Protein AF-0000000080416784 (afdb_homodimer)

Organism: Rhodnius prolixus (NCBI:txid13249)

pLDDT: mean 78.47, std 21.88, range [40.84, 98.81]

Radius of gyration: 21.15 Å; Cα contacts (8 Å, |Δi|>4): 54; chains: 2; bounding box: 22×90×51 Å

Solvent-accessible surface area (backbone atoms only — not comparable to full-atom values): 7779 Å² total; per-residue (Å²): 138,86,82,79,70,73,72,64,65,75,75,62,90,66,55,79,54,50,59,52,49,53,50,57,68,46,44,72,59,56,68,68,43,55,64,74,59,33,52,51,50,52,53,52,47,54,51,52,55,50,52,54,59,54,50,55,50,49,65,69,61,55,128,138,82,80,77,70,71,74,66,67,76,75,71,76,84,65,76,50,54,61,52,48,53,50,58,70,45,44,72,60,55,68,68,42,55,64,74,60,34,52,50,50,54,55,51,46,52,51,52,54,48,50,55,58,54,49,55,50,48,66,67,63,56,130

Structure (mmCIF, N/CA/C/O backbone):
data_AF-0000000080416784-model_v1
#
loop_
_entity.id
_entity.type
_entity.pdbx_description
1 polymer 'BESS domain-containing protein'
#
loop_
_atom_site.group_PDB
_atom_site.id
_atom_site.type_symbol
_atom_site.label_atom_id
_atom_site.label_alt_id
_atom_site.label_comp_id
_atom_site.label_asym_id
_atom_site.label_entity_id
_atom_site.label_seq_id
_atom_site.pdbx_PDB_ins_code
_atom_site.Cartn_x
_atom_site.Cartn_y
_atom_site.Cartn_z
_atom_site.occupancy
_atom_site.B_iso_or_equiv
_atom_site.auth_seq_id
_atom_site.auth_comp_id
_atom_site.auth_asym_id
_atom_site.auth_atom_id
_atom_site.pdbx_PDB_model_num
ATOM 1 N N . MET A 1 1 ? -7.637 -42.188 -28.594 1 43.34 1 MET A N 1
ATOM 2 C CA . MET A 1 1 ? -7.137 -41.531 -27.375 1 43.34 1 MET A CA 1
ATOM 3 C C . MET A 1 1 ? -7.234 -40 -27.516 1 43.34 1 MET A C 1
ATOM 5 O O . MET A 1 1 ? -6.988 -39.469 -28.578 1 43.34 1 MET A O 1
ATOM 9 N N . GLU A 1 2 ? -8.172 -39.094 -26.719 1 49.28 2 GLU A N 1
ATOM 10 C CA . GLU A 1 2 ? -8.797 -37.781 -26.625 1 49.28 2 GLU A CA 1
ATOM 11 C C . GLU A 1 2 ? -7.754 -36.688 -26.516 1 49.28 2 GLU A C 1
ATOM 13 O O . GLU A 1 2 ? -6.781 -36.812 -25.766 1 49.28 2 GLU A O 1
ATOM 18 N N . LEU A 1 3 ? -7.637 -35.688 -27.484 1 44.75 3 LEU A N 1
ATOM 19 C CA . LEU A 1 3 ? -7.039 -34.375 -27.656 1 44.75 3 LEU A CA 1
ATOM 20 C C . LEU A 1 3 ? -7.133 -33.562 -26.359 1 44.75 3 LEU A C 1
ATOM 22 O O . LEU A 1 3 ? -8.227 -33.25 -25.906 1 44.75 3 LEU A O 1
ATOM 26 N N . LEU A 1 4 ? -6.43 -33.906 -25.219 1 48.66 4 LEU A N 1
ATOM 27 C CA . LEU A 1 4 ? -6.07 -33.031 -24.109 1 48.66 4 LEU A CA 1
ATOM 28 C C . LEU A 1 4 ? -5.977 -31.562 -24.562 1 48.66 4 LEU A C 1
ATOM 30 O O . LEU A 1 4 ? -4.996 -31.172 -25.203 1 48.66 4 LEU A O 1
ATOM 34 N N . GLU A 1 5 ? -6.938 -31.094 -25.359 1 48.56 5 GLU A N 1
ATOM 35 C CA . GLU A 1 5 ? -7.266 -29.688 -25.578 1 48.56 5 GLU A CA 1
ATOM 36 C C . GLU A 1 5 ? -6.906 -28.844 -24.359 1 48.56 5 GLU A C 1
ATOM 38 O O . GLU A 1 5 ? -7.477 -29.031 -23.281 1 48.56 5 GLU A O 1
ATOM 43 N N . LYS A 1 6 ? -5.602 -28.719 -24.016 1 47.28 6 LYS A N 1
ATOM 44 C CA . LYS A 1 6 ? -4.992 -27.672 -23.203 1 47.28 6 LYS A CA 1
ATOM 45 C C . LYS A 1 6 ? -5.855 -26.422 -23.203 1 47.28 6 LYS A C 1
ATOM 47 O O . LYS A 1 6 ? -5.844 -25.641 -24.156 1 47.28 6 LYS A O 1
ATOM 52 N N . THR A 1 7 ? -7.219 -26.406 -23.094 1 46.56 7 THR A N 1
ATOM 53 C CA . THR A 1 7 ? -7.969 -25.234 -22.672 1 46.56 7 THR A CA 1
ATOM 54 C C . THR A 1 7 ? -7.109 -24.344 -21.781 1 46.56 7 THR A C 1
ATOM 56 O O . THR A 1 7 ? -6.945 -24.609 -20.594 1 46.56 7 THR A O 1
ATOM 59 N N . GLN A 1 8 ? -5.805 -24.125 -22.172 1 52.34 8 GLN A N 1
ATOM 60 C CA . GLN A 1 8 ? -5.066 -23.047 -21.516 1 52.34 8 GLN A CA 1
ATOM 61 C C . GLN A 1 8 ? -6.004 -21.938 -21.031 1 52.34 8 GLN A C 1
ATOM 63 O O . GLN A 1 8 ? -6.852 -21.469 -21.781 1 52.34 8 GLN A O 1
ATOM 68 N N . ALA A 1 9 ? -6.664 -22.047 -19.875 1 48.84 9 ALA A N 1
ATOM 69 C CA . ALA A 1 9 ? -7.395 -20.938 -19.25 1 48.84 9 ALA A CA 1
ATOM 70 C C . ALA A 1 9 ? -6.934 -19.594 -19.812 1 48.84 9 ALA A C 1
ATOM 72 O O . ALA A 1 9 ? -5.773 -19.453 -20.203 1 48.84 9 ALA A O 1
ATOM 73 N N . PRO A 1 10 ? -7.711 -18.891 -20.609 1 48.28 10 PRO A N 1
ATOM 74 C CA . PRO A 1 10 ? -7.27 -17.562 -21.094 1 48.28 10 PRO A CA 1
ATOM 75 C C . PRO A 1 10 ? -6.305 -16.891 -20.109 1 48.28 10 PRO A C 1
ATOM 77 O O . PRO A 1 10 ? -6.547 -16.875 -18.906 1 48.28 10 PRO A O 1
ATOM 80 N N . LYS A 1 11 ? -4.961 -17.078 -20.25 1 50.31 11 LYS A N 1
ATOM 81 C CA . LYS A 1 11 ? -4.098 -16.125 -19.531 1 50.31 11 LYS A CA 1
ATOM 82 C C . LYS A 1 11 ? -4.746 -14.75 -19.453 1 50.31 11 LYS A C 1
ATOM 84 O O . LYS A 1 11 ? -4.809 -14.031 -20.453 1 50.31 11 LYS A O 1
ATOM 89 N N . ASP A 1 12 ? -6 -14.602 -19 1 46.81 12 ASP A N 1
ATOM 90 C CA . ASP A 1 12 ? -6.555 -13.258 -18.906 1 46.81 12 ASP A CA 1
ATOM 91 C C . ASP A 1 12 ? -5.445 -12.211 -18.812 1 46.81 12 ASP A C 1
ATOM 93 O O . ASP A 1 12 ? -4.539 -12.328 -17.984 1 46.81 12 ASP A O 1
ATOM 97 N N . PRO A 1 13 ? -4.941 -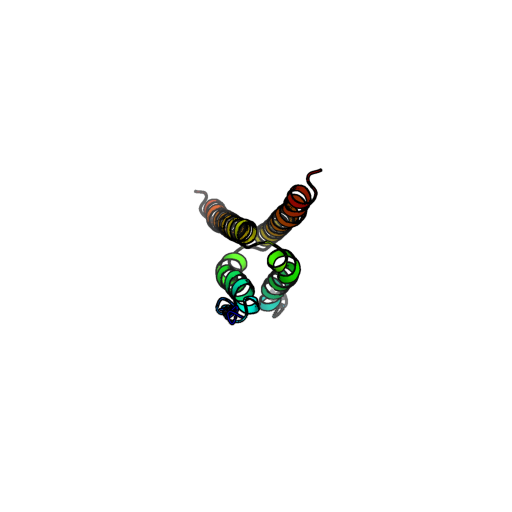11.781 -20.031 1 48.47 13 PRO A N 1
ATOM 98 C CA . PRO A 1 13 ? -3.977 -10.68 -20.047 1 48.47 13 PRO A CA 1
ATOM 99 C C . PRO A 1 13 ? -4.055 -9.82 -18.781 1 48.47 13 PRO A C 1
ATOM 101 O O . PRO A 1 13 ? -4.695 -8.766 -18.797 1 48.47 13 PRO A O 1
ATOM 104 N N . GLU A 1 14 ? -4.496 -10.242 -17.703 1 50.34 14 GLU A N 1
ATOM 105 C CA . GLU A 1 14 ? -5.152 -9.617 -16.547 1 50.34 14 GLU A CA 1
ATOM 106 C C . GLU A 1 14 ? -4.406 -8.367 -16.109 1 50.34 14 GLU A C 1
ATOM 108 O O . GLU A 1 14 ? -5.008 -7.305 -15.938 1 50.34 14 GLU A O 1
ATOM 113 N N . PRO A 1 15 ? -3.646 -8.344 -14.828 1 53.22 15 PRO A N 1
ATOM 114 C CA . PRO A 1 15 ? -3.633 -7.898 -13.438 1 53.22 15 PRO A CA 1
ATOM 115 C C . PRO A 1 15 ? -2.682 -6.727 -13.195 1 53.22 15 PRO A C 1
ATOM 117 O O . PRO A 1 15 ? -2.385 -6.395 -12.047 1 53.22 15 PRO A O 1
ATOM 120 N N . ILE A 1 16 ? -1.729 -6.598 -14.172 1 59.81 16 ILE A N 1
ATOM 121 C CA . ILE A 1 16 ? -0.726 -5.609 -13.797 1 59.81 16 ILE A CA 1
ATOM 122 C C . ILE A 1 16 ? -1.413 -4.32 -13.352 1 59.81 16 ILE A C 1
ATOM 124 O O . ILE A 1 16 ? -0.984 -3.678 -12.391 1 59.81 16 ILE A O 1
ATOM 128 N N . ASN A 1 17 ? -2.66 -4.164 -13.742 1 85.19 17 ASN A N 1
ATOM 129 C CA . ASN A 1 17 ? -3.34 -2.904 -13.461 1 85.19 17 ASN A CA 1
ATOM 130 C C . ASN A 1 17 ? -4.168 -2.986 -12.188 1 85.19 17 ASN A C 1
ATOM 132 O O . ASN A 1 17 ? -4.418 -1.969 -11.539 1 85.19 17 ASN A O 1
ATOM 136 N N . ASP A 1 18 ? -4.316 -4.324 -11.836 1 92 18 ASP A N 1
ATOM 137 C CA . ASP A 1 18 ? -5.195 -4.441 -10.68 1 92 18 ASP A CA 1
ATOM 138 C C . ASP A 1 18 ? -4.488 -3.99 -9.398 1 92 18 ASP A C 1
ATOM 140 O O . ASP A 1 18 ? -5.078 -3.295 -8.57 1 92 18 ASP A O 1
ATOM 144 N N . ASP A 1 19 ? -3.203 -4.402 -9.305 1 95.69 19 ASP A N 1
ATOM 145 C CA . ASP A 1 19 ? -2.445 -3.99 -8.125 1 95.69 19 ASP A CA 1
ATOM 146 C C . ASP A 1 19 ? -2.209 -2.482 -8.125 1 95.69 19 ASP A C 1
ATOM 148 O O . ASP A 1 19 ? -2.336 -1.83 -7.086 1 95.69 19 ASP A O 1
ATOM 152 N N . ILE A 1 20 ? -1.925 -1.952 -9.328 1 95.44 20 ILE A N 1
ATOM 153 C CA . ILE A 1 20 ? -1.755 -0.509 -9.453 1 95.44 20 ILE A CA 1
ATOM 154 C C . ILE A 1 20 ? -3.059 0.199 -9.094 1 95.44 20 ILE A C 1
ATOM 156 O O . ILE A 1 20 ? -3.053 1.178 -8.344 1 95.44 20 ILE A O 1
ATOM 160 N N . SER A 1 21 ? -4.141 -0.302 -9.594 1 96.19 21 SER A N 1
ATOM 161 C CA . SER A 1 21 ? -5.453 0.256 -9.281 1 96.19 21 SER A CA 1
ATOM 162 C C . SER A 1 21 ? -5.746 0.187 -7.789 1 96.19 21 SER A C 1
ATOM 164 O O . SER A 1 21 ? -6.285 1.134 -7.215 1 96.19 21 SER A O 1
ATOM 166 N N . PHE A 1 22 ? -5.414 -0.901 -7.176 1 96.69 22 PHE A N 1
ATOM 167 C CA . PHE A 1 22 ? -5.598 -1.054 -5.738 1 96.69 22 PHE A CA 1
ATOM 168 C C . PHE A 1 22 ? -4.824 0.019 -4.977 1 96.69 22 PHE A C 1
ATOM 170 O O . PHE A 1 22 ? -5.406 0.763 -4.184 1 96.69 22 PHE A O 1
ATOM 177 N N . PHE A 1 23 ? -3.574 0.158 -5.285 1 97.19 23 PHE A N 1
ATOM 178 C CA . PHE A 1 23 ? -2.758 1.139 -4.578 1 97.19 23 PHE A CA 1
ATOM 179 C C . PHE A 1 23 ? -3.238 2.555 -4.871 1 97.19 23 PHE A C 1
ATOM 181 O O . PHE A 1 23 ? -3.271 3.402 -3.975 1 97.19 23 PHE A O 1
ATOM 188 N N . ASN A 1 24 ? -3.717 2.836 -6.059 1 95.69 24 ASN A N 1
ATOM 189 C CA . ASN A 1 24 ? -4.258 4.145 -6.406 1 95.69 24 ASN A CA 1
ATOM 190 C C . ASN A 1 24 ? -5.512 4.465 -5.602 1 95.69 24 ASN A C 1
ATOM 192 O O . ASN A 1 24 ? -5.742 5.621 -5.234 1 95.69 24 ASN A O 1
ATOM 196 N N . SER A 1 25 ? -6.297 3.461 -5.289 1 96.69 25 SER A N 1
ATOM 197 C CA . SER A 1 25 ? -7.523 3.664 -4.523 1 96.69 25 SER A CA 1
ATOM 198 C C . SER A 1 25 ? -7.219 4.078 -3.09 1 96.69 25 SER A C 1
ATOM 200 O O . SER A 1 25 ? -8.055 4.68 -2.418 1 96.69 25 SER A O 1
ATOM 202 N N . LEU A 1 26 ? -6.062 3.793 -2.619 1 97.62 26 LEU A N 1
ATOM 203 C CA . LEU A 1 26 ? -5.688 4.098 -1.243 1 97.62 26 LEU A CA 1
ATOM 204 C C . LEU A 1 26 ? -5.094 5.5 -1.14 1 97.62 26 LEU A C 1
ATOM 206 O O . LEU A 1 26 ? -5 6.059 -0.045 1 97.62 26 LEU A O 1
ATOM 210 N N . LEU A 1 27 ? -4.691 6.055 -2.234 1 96.44 27 LEU A N 1
ATOM 211 C CA . LEU A 1 27 ? -3.916 7.289 -2.258 1 96.44 27 LEU A CA 1
ATOM 212 C C . LEU A 1 27 ? -4.664 8.414 -1.556 1 96.44 27 LEU A C 1
ATOM 214 O O . LEU A 1 27 ? -4.09 9.133 -0.732 1 96.44 27 LEU A O 1
ATOM 218 N N . PRO A 1 28 ? -6.016 8.719 -1.782 1 96.12 28 PRO A N 1
ATOM 219 C CA . PRO A 1 28 ? -6.711 9.812 -1.1 1 96.12 28 PRO A CA 1
ATOM 220 C C . PRO A 1 28 ? -6.648 9.695 0.422 1 96.12 28 PRO A C 1
ATOM 222 O O . PRO A 1 28 ? -6.562 10.703 1.121 1 96.12 28 PRO A O 1
ATOM 225 N N . PHE A 1 29 ? -6.742 8.516 0.918 1 96.12 29 PHE A N 1
ATOM 226 C CA . PHE A 1 29 ? -6.711 8.281 2.355 1 96.12 29 PHE A CA 1
ATOM 227 C C . PHE A 1 29 ? -5.309 8.5 2.912 1 96.12 29 PHE A C 1
ATOM 229 O O . PHE A 1 29 ? -5.137 9.195 3.916 1 96.12 29 PHE A O 1
ATOM 236 N N . VAL A 1 30 ? -4.246 7.973 2.299 1 96.44 30 VAL A N 1
ATOM 237 C CA . VAL A 1 30 ? -2.867 8.102 2.756 1 96.44 30 VAL A CA 1
ATOM 238 C C . VAL A 1 30 ? -2.438 9.562 2.686 1 96.44 30 VAL A C 1
ATOM 240 O O . VAL A 1 30 ? -1.738 10.055 3.574 1 96.44 30 VAL A O 1
ATOM 243 N N . ARG A 1 31 ? -2.938 10.227 1.668 1 94.56 31 ARG A N 1
ATOM 244 C CA . ARG A 1 31 ? -2.57 11.625 1.476 1 94.56 31 ARG A CA 1
ATOM 245 C C . ARG A 1 31 ? -3.199 12.508 2.547 1 94.56 31 ARG A C 1
ATOM 247 O O . ARG A 1 31 ? -2.734 13.625 2.789 1 94.56 31 ARG A O 1
ATOM 254 N N . SER A 1 32 ? -4.258 12.055 3.166 1 93 32 SER A N 1
ATOM 255 C CA . SER A 1 32 ? -4.934 12.852 4.188 1 93 32 SER A CA 1
ATOM 256 C C . SER A 1 32 ? -4.188 12.797 5.516 1 93 32 SER A C 1
ATOM 258 O O . SER A 1 32 ? -4.477 13.57 6.426 1 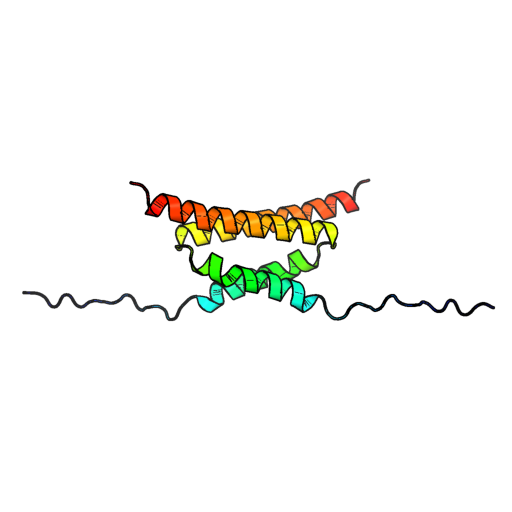93 32 SER A O 1
ATOM 260 N N . LEU A 1 33 ? -3.285 11.844 5.676 1 92.5 33 LEU A N 1
ATOM 261 C CA . LEU A 1 33 ? -2.553 11.664 6.926 1 92.5 33 LEU A CA 1
ATOM 262 C C . LEU A 1 33 ? -1.459 12.711 7.07 1 92.5 33 LEU A C 1
ATOM 264 O O . LEU A 1 33 ? -0.807 13.078 6.09 1 92.5 33 LEU A O 1
ATOM 268 N N . LEU A 1 34 ? -1.309 13.219 8.258 1 88.69 34 LEU A N 1
ATOM 269 C CA . LEU A 1 34 ? -0.147 14.047 8.555 1 88.69 34 LEU A CA 1
ATOM 270 C C . LEU A 1 34 ? 1.139 13.227 8.477 1 88.69 34 LEU A C 1
ATOM 272 O O . LEU A 1 34 ? 1.114 12.008 8.648 1 88.69 34 LEU A O 1
ATOM 276 N N . TRP A 1 35 ? 2.164 13.82 8.312 1 89.75 35 TRP A N 1
ATOM 277 C CA . TRP A 1 35 ? 3.426 13.195 7.922 1 89.75 35 TRP A CA 1
ATOM 278 C C . TRP A 1 35 ? 3.857 12.156 8.953 1 89.75 35 TRP A C 1
ATOM 280 O O . TRP A 1 35 ? 4.23 11.031 8.594 1 89.75 35 TRP A O 1
ATOM 290 N N . PRO A 1 36 ? 3.791 12.453 10.289 1 91.94 36 PRO A N 1
ATOM 291 C CA . PRO A 1 36 ? 4.242 11.414 11.219 1 91.94 36 PRO A CA 1
ATOM 292 C C . PRO A 1 36 ? 3.385 10.156 11.148 1 91.94 36 PRO A C 1
ATOM 294 O O . PRO A 1 36 ? 3.912 9.039 11.234 1 91.94 36 PRO A O 1
ATOM 297 N N . ASN A 1 37 ? 2.064 10.328 11.016 1 92.81 37 ASN A N 1
ATOM 298 C CA . ASN A 1 37 ? 1.171 9.188 10.883 1 92.81 37 ASN A CA 1
ATOM 299 C C . ASN A 1 37 ? 1.333 8.5 9.523 1 92.81 37 ASN A C 1
ATOM 301 O O . ASN A 1 37 ? 1.246 7.277 9.43 1 92.81 37 ASN A O 1
ATOM 305 N N . LYS A 1 38 ? 1.617 9.344 8.508 1 95.19 38 LYS A N 1
ATOM 306 C CA . LYS A 1 38 ? 1.863 8.789 7.18 1 95.19 38 LYS A CA 1
ATOM 307 C C . LYS A 1 38 ? 3.123 7.926 7.168 1 95.19 38 LYS A C 1
ATOM 309 O O . LYS A 1 38 ? 3.123 6.828 6.605 1 95.19 38 LYS A O 1
ATOM 314 N N . LEU A 1 39 ? 4.168 8.398 7.809 1 96.5 39 LEU A N 1
ATOM 315 C CA . LEU A 1 39 ? 5.422 7.656 7.887 1 96.5 39 LEU A CA 1
ATOM 316 C C . LEU A 1 39 ? 5.219 6.336 8.625 1 96.5 39 LEU A C 1
ATOM 318 O O . LEU A 1 39 ? 5.695 5.289 8.172 1 96.5 39 LEU A O 1
ATOM 322 N N . LEU A 1 40 ? 4.535 6.379 9.648 1 96.81 40 LEU A N 1
ATOM 323 C CA . LEU A 1 40 ? 4.25 5.172 10.414 1 96.81 40 LEU A CA 1
ATOM 324 C C . LEU A 1 40 ? 3.389 4.203 9.609 1 96.81 40 LEU A C 1
ATOM 326 O O . LEU A 1 40 ? 3.643 2.998 9.594 1 96.81 40 LEU A O 1
ATOM 330 N N . CYS A 1 41 ? 2.391 4.66 8.938 1 97.75 41 CYS A N 1
ATOM 331 C CA . CYS A 1 41 ? 1.543 3.846 8.07 1 97.75 41 CYS A CA 1
ATOM 332 C C . CYS A 1 41 ? 2.371 3.133 7.012 1 97.75 41 CYS A C 1
ATOM 334 O O . CYS A 1 41 ? 2.23 1.925 6.812 1 97.75 41 CYS A O 1
ATOM 336 N N . ARG A 1 42 ? 3.309 3.873 6.312 1 98 42 ARG A N 1
ATOM 337 C CA . ARG A 1 42 ? 4.176 3.307 5.285 1 98 42 ARG A CA 1
ATOM 338 C C . ARG A 1 42 ? 5.035 2.184 5.855 1 98 42 ARG A C 1
ATOM 340 O O . ARG A 1 42 ? 5.184 1.131 5.23 1 98 42 ARG A O 1
ATOM 347 N N . MET A 1 43 ? 5.605 2.369 7.0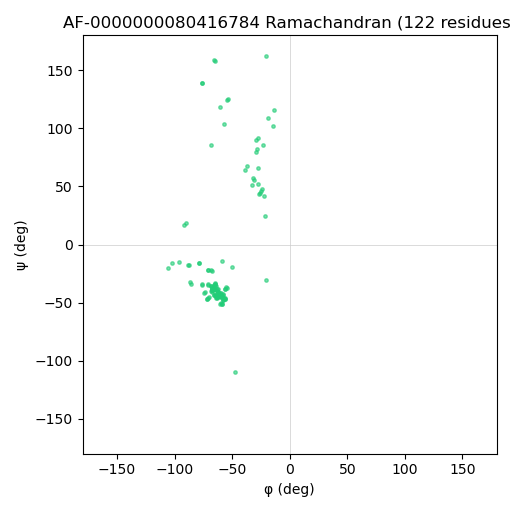2 1 98.31 43 MET A N 1
ATOM 348 C CA . MET A 1 43 ? 6.441 1.362 7.672 1 98.31 43 MET A CA 1
ATOM 349 C C . MET A 1 43 ? 5.633 0.104 7.98 1 98.31 43 MET A C 1
ATOM 351 O O . MET A 1 43 ? 6.098 -1.011 7.734 1 98.31 43 MET A O 1
ATOM 355 N N . GLN A 1 44 ? 4.418 0.285 8.375 1 98.44 44 GLN A N 1
ATOM 356 C CA . GLN A 1 44 ? 3.584 -0.857 8.742 1 98.44 44 GLN A CA 1
ATOM 357 C C . GLN A 1 44 ? 3.084 -1.591 7.5 1 98.44 44 GLN A C 1
ATOM 359 O O . GLN A 1 44 ? 2.979 -2.818 7.5 1 98.44 44 GLN A O 1
ATOM 364 N N . ILE A 1 45 ? 2.811 -0.893 6.41 1 98.81 45 ILE A N 1
ATOM 365 C CA . ILE A 1 45 ? 2.467 -1.53 5.145 1 98.81 45 ILE A CA 1
ATOM 366 C C . ILE A 1 45 ? 3.654 -2.348 4.637 1 98.81 45 ILE A C 1
ATOM 368 O O . ILE A 1 45 ? 3.49 -3.492 4.211 1 98.81 45 ILE A O 1
ATOM 372 N N . GLN A 1 46 ? 4.852 -1.751 4.688 1 98.5 46 GLN A N 1
ATOM 373 C CA . GLN A 1 46 ? 6.055 -2.457 4.262 1 98.5 46 GLN A CA 1
ATOM 374 C C . GLN A 1 46 ? 6.277 -3.717 5.094 1 98.5 46 GLN A C 1
ATOM 376 O O . GLN A 1 46 ? 6.629 -4.77 4.555 1 98.5 46 GLN A O 1
ATOM 381 N N . GLU A 1 47 ? 6.105 -3.652 6.359 1 98.44 47 GLU A N 1
ATOM 382 C CA . GLU A 1 47 ? 6.234 -4.805 7.246 1 98.44 47 GLU A CA 1
ATOM 383 C C . GLU A 1 47 ? 5.207 -5.879 6.906 1 98.44 47 GLU A C 1
ATOM 385 O O . GLU A 1 47 ? 5.527 -7.07 6.902 1 98.44 47 GLU A O 1
ATOM 390 N N . LEU A 1 48 ? 3.98 -5.5 6.691 1 98.19 48 LEU A N 1
ATOM 391 C CA . LEU A 1 48 ? 2.908 -6.422 6.332 1 98.19 48 LEU A CA 1
ATOM 392 C C . LEU A 1 48 ? 3.232 -7.148 5.031 1 98.19 48 LEU A C 1
ATOM 394 O O . LEU A 1 48 ? 3.162 -8.383 4.973 1 98.19 48 LEU A O 1
ATOM 398 N N . VAL A 1 49 ? 3.621 -6.449 3.943 1 98 49 VAL A N 1
ATOM 399 C CA . VAL A 1 49 ? 3.994 -7.035 2.66 1 98 49 VAL A CA 1
ATOM 400 C C . VAL A 1 49 ? 5.16 -8.008 2.854 1 98 49 VAL A C 1
ATOM 402 O O . VAL A 1 49 ? 5.141 -9.117 2.33 1 98 49 VAL A O 1
ATOM 405 N N . TYR A 1 50 ? 6.16 -7.641 3.648 1 97.06 50 TYR A N 1
ATOM 406 C CA . TYR A 1 50 ? 7.309 -8.484 3.953 1 97.06 50 TYR A CA 1
ATOM 407 C C . TYR A 1 50 ? 6.867 -9.812 4.547 1 97.06 50 TYR A C 1
ATOM 409 O O . TYR A 1 50 ? 7.355 -10.875 4.148 1 97.06 50 TYR A O 1
ATOM 417 N N . SER A 1 51 ? 5.98 -9.781 5.48 1 96.44 51 SER A N 1
ATOM 418 C CA . SER A 1 51 ? 5.516 -11 6.141 1 96.44 51 SER A CA 1
ATOM 419 C C . SER A 1 51 ? 4.84 -11.945 5.148 1 96.44 51 SER A C 1
ATOM 421 O O . SER A 1 51 ? 5.027 -13.164 5.215 1 96.44 51 SER A O 1
ATOM 423 N N . PHE A 1 52 ? 4.055 -11.445 4.234 1 95.69 52 PHE A N 1
ATOM 424 C CA . PHE A 1 52 ? 3.363 -12.281 3.256 1 95.69 52 PHE A CA 1
ATOM 425 C C . PHE A 1 52 ? 4.355 -12.922 2.295 1 95.69 52 PHE A C 1
ATOM 427 O O . PHE A 1 52 ? 4.207 -14.094 1.932 1 95.69 52 PHE A O 1
ATOM 434 N N . VAL A 1 53 ? 5.375 -12.18 1.896 1 94.56 53 VAL A N 1
ATOM 435 C CA . VAL A 1 53 ? 6.359 -12.68 0.944 1 94.56 53 VAL A CA 1
ATOM 436 C C . VAL A 1 53 ? 7.188 -13.789 1.594 1 94.56 53 VAL A C 1
ATOM 438 O O . VAL A 1 53 ? 7.488 -14.805 0.958 1 94.56 53 VAL A O 1
ATOM 441 N N . THR A 1 54 ? 7.48 -13.695 2.842 1 93.25 54 THR A N 1
ATOM 442 C CA . THR A 1 54 ? 8.344 -14.656 3.512 1 93.25 54 THR A CA 1
ATOM 443 C C . THR A 1 54 ? 7.547 -15.859 4.008 1 93.25 54 THR A C 1
ATOM 445 O O . THR A 1 54 ? 8.07 -16.969 4.082 1 93.25 54 THR A O 1
ATOM 448 N N . ASN A 1 55 ? 6.32 -15.648 4.41 1 87.19 55 ASN A N 1
ATOM 449 C CA . ASN A 1 55 ? 5.477 -16.766 4.84 1 87.19 55 ASN A CA 1
ATOM 450 C C . ASN A 1 55 ? 5.082 -17.656 3.668 1 87.19 55 ASN A C 1
ATOM 452 O O . ASN A 1 55 ? 4.93 -18.859 3.83 1 87.19 55 ASN A O 1
ATOM 456 N N . THR A 1 56 ? 4.688 -17.078 2.584 1 69.88 56 THR A N 1
ATOM 457 C CA . THR A 1 56 ? 4.371 -17.875 1.401 1 69.88 56 THR A CA 1
ATOM 458 C C . THR A 1 56 ? 5.555 -18.75 1.008 1 69.88 56 THR A C 1
ATOM 460 O O . THR A 1 56 ? 5.371 -19.891 0.583 1 69.88 56 THR A O 1
ATOM 463 N N . ARG A 1 57 ? 6.676 -18.234 1.171 1 62.5 57 ARG A N 1
ATOM 464 C CA . ARG A 1 57 ? 7.871 -19.016 0.863 1 62.5 57 ARG A CA 1
ATOM 465 C C . ARG A 1 57 ? 8.031 -20.172 1.837 1 62.5 57 ARG A C 1
ATOM 467 O O . ARG A 1 57 ? 8.469 -21.266 1.448 1 62.5 57 ARG A O 1
ATOM 474 N N . ASP A 1 58 ? 7.738 -19.953 3.031 1 61.44 58 ASP A N 1
ATOM 475 C CA . ASP A 1 58 ? 7.855 -21.016 4.016 1 61.44 58 ASP A CA 1
ATOM 476 C C . ASP A 1 58 ? 6.855 -22.141 3.734 1 61.44 58 ASP A C 1
ATOM 478 O O . ASP A 1 58 ? 7.137 -23.312 3.986 1 61.44 58 ASP A O 1
ATOM 482 N N . GLN A 1 59 ? 5.691 -21.781 3.326 1 58 59 GLN A N 1
AT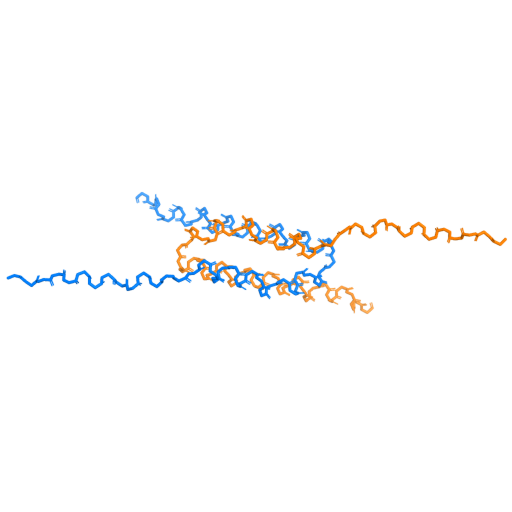OM 483 C CA . GLN A 1 59 ? 4.734 -22.844 3.016 1 58 59 GLN A CA 1
ATOM 484 C C . GLN A 1 59 ? 5.176 -23.641 1.796 1 58 59 GLN A C 1
ATOM 486 O O . GLN A 1 59 ? 4.82 -24.812 1.655 1 58 59 GLN A O 1
ATOM 491 N N . ILE A 1 60 ? 5.738 -22.938 0.844 1 50.28 60 ILE A N 1
ATOM 492 C CA . ILE A 1 60 ? 6.188 -23.703 -0.321 1 50.28 60 ILE A CA 1
ATOM 493 C C . ILE A 1 60 ? 7.352 -24.609 0.07 1 50.28 60 ILE A C 1
ATOM 495 O O . ILE A 1 60 ? 7.504 -25.703 -0.477 1 50.28 60 ILE A O 1
ATOM 499 N N . PHE A 1 61 ? 8.273 -24.266 0.819 1 49.22 61 PHE A N 1
ATOM 500 C CA . PHE A 1 61 ? 9.406 -25.109 1.168 1 49.22 61 PHE A CA 1
ATOM 501 C C . PHE A 1 61 ? 9.109 -25.938 2.418 1 49.22 61 PHE A C 1
ATOM 503 O O . PHE A 1 61 ? 10.023 -26.422 3.078 1 49.22 61 PHE A O 1
ATOM 510 N N . ALA A 1 62 ? 7.859 -26.078 2.756 1 48.16 62 ALA A N 1
ATOM 511 C CA . ALA A 1 62 ? 7.734 -27.094 3.801 1 48.16 62 ALA A CA 1
ATOM 512 C C . ALA A 1 62 ? 8.375 -28.406 3.371 1 48.16 62 ALA A C 1
ATOM 514 O O . ALA A 1 62 ? 8.203 -28.844 2.232 1 48.16 62 ALA A O 1
ATOM 515 N N . PRO A 1 63 ? 9.398 -28.953 4.262 1 41.44 63 PRO A N 1
ATOM 516 C CA . PRO A 1 63 ? 9.984 -30.25 3.928 1 41.44 63 PRO A CA 1
ATOM 517 C C . PRO A 1 63 ? 8.938 -31.344 3.746 1 41.44 63 PRO A C 1
ATOM 519 O O . PRO A 1 63 ? 7.852 -31.266 4.332 1 41.44 63 PRO A O 1
ATOM 522 N N . MET B 1 1 ? 8.578 49.531 10.312 1 40.84 1 MET B N 1
ATOM 523 C CA . MET B 1 1 ? 7.492 48.75 9.711 1 40.84 1 MET B CA 1
ATOM 524 C C . MET B 1 1 ? 8.031 47.531 9 1 40.84 1 MET B C 1
ATOM 526 O O . MET B 1 1 ? 8.586 47.625 7.906 1 40.84 1 MET B O 1
ATOM 530 N N . GLU B 1 2 ? 8.805 46.406 9.633 1 48.31 2 GLU B N 1
ATOM 531 C CA . GLU B 1 2 ? 9.633 45.25 9.359 1 48.31 2 GLU B CA 1
ATOM 532 C C . GLU B 1 2 ? 8.906 44.25 8.461 1 48.31 2 GLU B C 1
ATOM 534 O O . GLU B 1 2 ? 7.762 43.875 8.742 1 48.31 2 GLU B O 1
ATOM 539 N N . LEU B 1 3 ? 9.25 44.156 7.105 1 44.81 3 LEU B N 1
ATOM 540 C CA . LEU B 1 3 ? 8.953 43.219 6.027 1 44.81 3 LEU B CA 1
ATOM 541 C C . LEU B 1 3 ? 8.945 41.781 6.535 1 44.81 3 LEU B C 1
ATOM 543 O O . LEU B 1 3 ? 9.992 41.25 6.949 1 44.81 3 LEU B O 1
ATOM 547 N N . LEU B 1 4 ? 8.062 41.312 7.449 1 49.47 4 LEU B N 1
ATOM 548 C CA . LEU B 1 4 ? 7.715 39.906 7.676 1 49.47 4 LEU B CA 1
ATOM 549 C C . LEU B 1 4 ? 7.906 39.094 6.406 1 49.47 4 LEU B C 1
ATOM 551 O O . LEU B 1 4 ? 7.086 39.156 5.484 1 49.47 4 LEU B O 1
ATOM 555 N N . GLU B 1 5 ? 9.117 39.188 5.754 1 47.5 5 GLU B N 1
ATOM 556 C CA . GLU B 1 5 ? 9.648 38.219 4.793 1 47.5 5 GLU B CA 1
ATOM 557 C C . GLU B 1 5 ? 9.18 36.781 5.117 1 47.5 5 GLU B C 1
ATOM 559 O O . GLU B 1 5 ? 9.578 36.219 6.129 1 47.5 5 GLU B O 1
ATOM 564 N N . LYS B 1 6 ? 7.824 36.562 5.184 1 46.69 6 LYS B N 1
ATOM 565 C CA . LYS B 1 6 ? 7.246 35.219 5.082 1 46.69 6 LYS B CA 1
ATOM 566 C C . LYS B 1 6 ? 8.164 34.281 4.312 1 46.69 6 LYS B C 1
ATOM 568 O O . LYS B 1 6 ? 8.242 34.344 3.086 1 46.69 6 LYS B O 1
ATOM 573 N N . THR B 1 7 ? 9.531 34.188 4.543 1 46.97 7 THR B N 1
ATOM 574 C CA . THR B 1 7 ? 10.297 33.031 4.145 1 46.97 7 THR B CA 1
ATOM 575 C C . THR B 1 7 ? 9.398 31.797 4.031 1 46.97 7 THR B C 1
ATOM 577 O O . THR B 1 7 ? 9.023 31.203 5.043 1 46.97 7 THR B O 1
ATOM 580 N N . GLN B 1 8 ? 8.234 31.906 3.359 1 51.31 8 GLN B N 1
ATOM 581 C CA . GLN B 1 8 ? 7.48 30.719 2.992 1 51.31 8 GLN B CA 1
ATOM 582 C C . GLN B 1 8 ? 8.398 29.516 2.787 1 51.31 8 GLN B C 1
ATOM 584 O O . GLN B 1 8 ? 9.406 29.625 2.084 1 51.31 8 GLN B O 1
ATOM 589 N N . ALA B 1 9 ? 8.906 28.781 3.869 1 50.06 9 ALA B N 1
ATOM 590 C CA . ALA B 1 9 ? 9.586 27.5 3.727 1 50.06 9 ALA B CA 1
ATOM 591 C C . ALA B 1 9 ? 9.375 26.906 2.334 1 50.06 9 ALA B C 1
ATOM 593 O O . ALA B 1 9 ? 8.359 27.188 1.687 1 50.06 9 ALA B O 1
ATOM 594 N N . PRO B 1 10 ? 10.398 26.734 1.493 1 48.16 10 PRO B N 1
ATOM 595 C CA . PRO B 1 10 ? 10.188 26.109 0.187 1 48.16 10 PRO B CA 1
ATOM 596 C C . PRO B 1 10 ? 9.031 25.109 0.189 1 48.16 10 PRO B C 1
ATOM 598 O O . PRO B 1 10 ? 8.93 24.281 1.1 1 48.16 10 PRO B O 1
ATOM 601 N N . LYS B 1 11 ? 7.785 25.516 -0.098 1 49.03 11 LYS B N 1
ATOM 602 C CA . LYS B 1 11 ? 6.797 24.484 -0.392 1 49.03 11 LYS B CA 1
ATOM 603 C C . LYS B 1 11 ? 7.453 23.266 -1.039 1 49.03 11 LYS B C 1
ATOM 605 O O . LYS B 1 11 ? 7.879 23.328 -2.195 1 49.03 11 LYS B O 1
ATOM 610 N N . ASP B 1 12 ? 8.531 22.594 -0.409 1 48.62 12 ASP B N 1
ATOM 611 C CA . ASP B 1 12 ? 9.125 21.391 -0.962 1 48.62 12 ASP B CA 1
ATOM 612 C C . ASP B 1 12 ? 8.234 20.781 -2.045 1 48.62 12 ASP B C 1
ATOM 614 O O . ASP B 1 12 ? 7.031 20.594 -1.841 1 48.62 12 ASP B O 1
ATOM 618 N N . PRO B 1 13 ? 8.586 21 -3.188 1 48.53 13 PRO B N 1
ATOM 619 C CA . PRO B 1 13 ? 7.922 20.531 -4.406 1 48.53 13 PRO B CA 1
ATOM 620 C C . PRO B 1 13 ? 7.008 19.328 -4.164 1 48.53 13 PRO B C 1
ATOM 622 O O . PRO B 1 13 ? 7.156 18.625 -3.16 1 48.53 13 PRO B O 1
ATOM 625 N N . GLU B 1 14 ? 5.859 18.734 -5.023 1 51.94 14 GLU B N 1
ATOM 626 C CA . GLU B 1 14 ? 4.559 18.094 -5.188 1 51.94 14 GLU B CA 1
ATOM 627 C C . GLU B 1 14 ? 4.59 16.641 -4.684 1 51.94 14 GLU B C 1
ATOM 629 O O . GLU B 1 14 ? 5.32 15.812 -5.219 1 51.94 14 GLU B O 1
ATOM 634 N N . PRO B 1 15 ? 4.383 16.219 -3.359 1 55.44 15 PRO B N 1
ATOM 635 C CA . PRO B 1 15 ? 4.02 15.062 -2.545 1 55.44 15 PRO B CA 1
ATOM 636 C C . PRO B 1 15 ? 3.287 13.984 -3.346 1 55.44 15 PRO B C 1
ATOM 638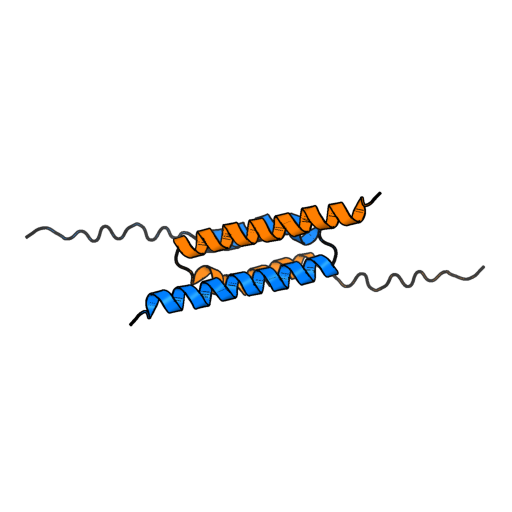 O O . PRO B 1 15 ? 3.326 12.805 -2.984 1 55.44 15 PRO B O 1
ATOM 641 N N . ILE B 1 16 ? 2.521 14.461 -4.418 1 59.62 16 ILE B N 1
ATOM 642 C CA . ILE B 1 16 ? 1.597 13.555 -5.09 1 59.62 16 ILE B CA 1
ATOM 643 C C . ILE B 1 16 ? 2.365 12.359 -5.656 1 59.62 16 ILE B C 1
ATOM 645 O O . ILE B 1 16 ? 1.888 11.227 -5.602 1 59.62 16 ILE B O 1
ATOM 649 N N . ASN B 1 17 ? 3.766 12.484 -5.719 1 85.12 17 ASN B N 1
ATOM 650 C CA . ASN B 1 17 ? 4.5 11.422 -6.398 1 85.12 17 ASN B CA 1
ATOM 651 C C . ASN B 1 17 ? 5.164 10.469 -5.402 1 85.12 17 ASN B C 1
ATOM 653 O O . ASN B 1 17 ? 5.402 9.305 -5.719 1 85.12 17 ASN B O 1
ATOM 657 N N . ASP B 1 18 ? 5.184 11.062 -4.176 1 91.88 18 ASP B N 1
ATOM 658 C CA . ASP B 1 18 ? 5.914 10.227 -3.229 1 91.88 18 ASP B CA 1
ATOM 659 C C . ASP B 1 18 ? 5.086 9.016 -2.818 1 91.88 18 ASP B C 1
ATOM 661 O O . ASP B 1 18 ? 5.613 7.902 -2.725 1 91.88 18 ASP B O 1
ATOM 665 N N . ASP B 1 19 ? 3.795 9.266 -2.59 1 95.69 19 ASP B N 1
ATOM 666 C CA . ASP B 1 19 ? 2.924 8.156 -2.221 1 95.69 19 ASP B CA 1
ATOM 667 C C . ASP B 1 19 ? 2.779 7.164 -3.373 1 95.69 19 ASP B C 1
ATOM 669 O O . ASP B 1 19 ? 2.814 5.949 -3.16 1 95.69 19 ASP B O 1
ATOM 673 N N . ILE B 1 20 ? 2.697 7.73 -4.602 1 95.44 20 ILE B N 1
ATOM 674 C CA . ILE B 1 20 ? 2.627 6.879 -5.781 1 95.44 20 ILE B CA 1
ATOM 675 C C . ILE B 1 20 ? 3.914 6.066 -5.91 1 95.44 20 ILE B C 1
ATOM 677 O O . ILE B 1 20 ? 3.871 4.859 -6.145 1 95.44 20 ILE B O 1
ATOM 681 N N . SER B 1 21 ? 5.004 6.703 -5.746 1 96.25 21 SER B N 1
ATOM 682 C CA . SER B 1 21 ? 6.301 6.035 -5.801 1 96.25 21 SER B CA 1
ATOM 683 C C . SER B 1 21 ? 6.41 4.949 -4.734 1 96.25 21 SER B C 1
ATOM 685 O O . SER B 1 21 ? 6.934 3.865 -4.996 1 96.25 21 SER B O 1
ATOM 687 N N . PHE B 1 22 ? 5.941 5.234 -3.551 1 96.75 22 PHE B N 1
ATOM 688 C CA . PHE B 1 22 ? 5.941 4.254 -2.475 1 96.75 22 PHE B CA 1
ATOM 689 C C . PHE B 1 22 ? 5.145 3.014 -2.871 1 96.75 22 PHE B C 1
ATOM 691 O O . PHE B 1 22 ? 5.668 1.897 -2.834 1 96.75 22 PHE B O 1
ATOM 698 N N . PHE B 1 23 ? 3.938 3.221 -3.328 1 97.12 23 PHE B N 1
ATOM 699 C CA . PHE B 1 23 ? 3.102 2.086 -3.697 1 97.12 23 PHE B CA 1
ATOM 700 C C . PHE B 1 23 ? 3.695 1.34 -4.887 1 97.12 23 PHE B C 1
ATOM 702 O O . PHE B 1 23 ? 3.668 0.108 -4.93 1 97.12 23 PHE B O 1
ATOM 709 N N . ASN B 1 24 ? 4.34 2.027 -5.82 1 95.69 24 ASN B N 1
ATOM 710 C CA . ASN B 1 24 ? 4.992 1.39 -6.961 1 95.69 24 ASN B CA 1
ATOM 711 C C . ASN B 1 24 ? 6.152 0.503 -6.516 1 95.69 24 ASN B C 1
ATOM 713 O O . ASN B 1 24 ? 6.402 -0.547 -7.113 1 95.69 24 ASN B O 1
ATOM 717 N N . SER B 1 25 ? 6.84 0.889 -5.48 1 96.75 25 SER B N 1
ATOM 718 C CA . SER B 1 25 ? 7.969 0.113 -4.98 1 96.75 25 SER B CA 1
ATOM 719 C C . SER B 1 25 ? 7.512 -1.216 -4.391 1 96.75 25 SER B C 1
ATOM 721 O O . SER B 1 25 ? 8.297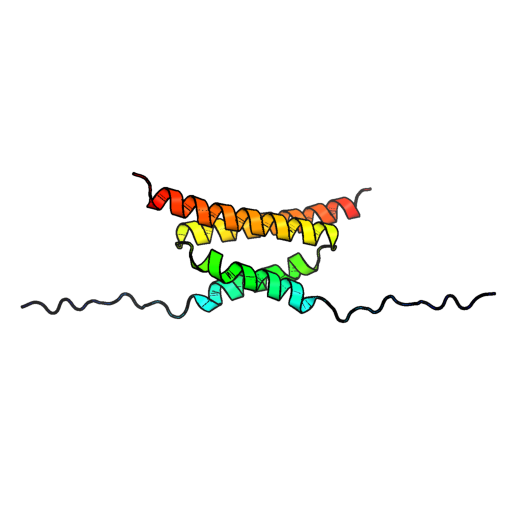 -2.162 -4.293 1 96.75 25 SER B O 1
ATOM 723 N N . LEU B 1 26 ? 6.297 -1.301 -3.998 1 97.62 26 LEU B N 1
ATOM 724 C CA . LEU B 1 26 ? 5.77 -2.51 -3.375 1 97.62 26 LEU B CA 1
ATOM 725 C C . LEU B 1 26 ? 5.25 -3.482 -4.426 1 97.62 26 LEU B C 1
ATOM 727 O O . LEU B 1 26 ? 5.055 -4.668 -4.141 1 97.62 26 LEU B O 1
ATOM 731 N N . LEU B 1 27 ? 5.02 -3.01 -5.613 1 96.38 27 LEU B N 1
ATOM 732 C CA . LEU B 1 27 ? 4.32 -3.768 -6.648 1 96.38 27 LEU B CA 1
ATOM 733 C C . LEU B 1 27 ? 5.039 -5.082 -6.938 1 96.38 27 LEU B C 1
ATOM 735 O O . LEU B 1 27 ? 4.41 -6.137 -7 1 96.38 27 LEU B O 1
ATOM 739 N N . PRO B 1 28 ? 6.422 -5.18 -7.156 1 96.19 28 PRO B N 1
ATOM 740 C CA . PRO B 1 28 ? 7.094 -6.453 -7.441 1 96.19 28 PRO B CA 1
ATOM 741 C C . PRO B 1 28 ? 6.84 -7.504 -6.363 1 96.19 28 PRO B C 1
ATOM 743 O O . PRO B 1 28 ? 6.727 -8.695 -6.672 1 96.19 28 PRO B O 1
ATOM 746 N N . PHE B 1 29 ? 6.805 -7.105 -5.145 1 96.06 29 PHE B N 1
ATOM 747 C CA . PHE B 1 29 ? 6.586 -8.023 -4.027 1 96.06 29 PHE B CA 1
ATOM 748 C C . PHE B 1 29 ? 5.145 -8.508 -4.004 1 96.06 29 PHE B C 1
ATOM 750 O O . PHE B 1 29 ? 4.891 -9.711 -3.883 1 96.06 29 PHE B O 1
ATOM 757 N N . VAL B 1 30 ? 4.129 -7.645 -4.133 1 96.44 30 VAL B N 1
ATOM 758 C CA . VAL B 1 30 ? 2.711 -7.996 -4.102 1 96.44 30 VAL B CA 1
ATOM 759 C C . VAL B 1 30 ? 2.375 -8.891 -5.293 1 96.44 30 VAL B C 1
ATOM 761 O O . VAL B 1 30 ? 1.601 -9.844 -5.164 1 96.44 30 VAL B O 1
ATOM 764 N N . ARG B 1 31 ? 3.035 -8.594 -6.395 1 94.56 31 ARG B N 1
ATOM 765 C CA . ARG B 1 31 ? 2.77 -9.359 -7.609 1 94.56 31 ARG B CA 1
ATOM 766 C C . ARG B 1 31 ? 3.318 -10.773 -7.496 1 94.56 31 ARG B C 1
ATOM 768 O O . ARG B 1 31 ? 2.891 -11.672 -8.227 1 94.56 31 ARG B O 1
ATOM 775 N N . SER B 1 32 ? 4.262 -11 -6.633 1 93.06 32 SER B N 1
ATOM 776 C CA . SER B 1 32 ? 4.855 -12.32 -6.473 1 93.06 32 SER B CA 1
ATOM 777 C C . SER B 1 32 ? 3.953 -13.234 -5.652 1 93.06 32 SER B C 1
ATOM 779 O O . SER B 1 32 ? 4.176 -14.445 -5.598 1 93.06 32 SER B O 1
ATOM 781 N N . LEU B 1 33 ? 2.979 -12.672 -4.938 1 92.44 33 LEU B N 1
ATOM 782 C CA . LEU B 1 33 ? 2.09 -13.445 -4.07 1 92.44 33 LEU B CA 1
ATOM 783 C C . LEU B 1 33 ? 1.044 -14.188 -4.891 1 92.44 33 LEU B C 1
ATOM 785 O O . LEU B 1 33 ? 0.536 -13.664 -5.883 1 92.44 33 LEU B O 1
ATOM 789 N N . LEU B 1 34 ? 0.787 -15.398 -4.52 1 88.75 34 LEU B N 1
ATOM 790 C CA . LEU B 1 34 ? -0.358 -16.109 -5.078 1 88.75 34 LEU B CA 1
ATOM 791 C C . LEU B 1 34 ? -1.665 -15.438 -4.676 1 88.75 34 LEU B C 1
ATOM 793 O O . LEU B 1 34 ? -1.727 -14.75 -3.65 1 88.75 34 LEU B O 1
ATOM 797 N N . TRP B 1 35 ? -2.625 -15.648 -5.363 1 89.75 35 TRP B N 1
ATOM 798 C CA . TRP B 1 35 ? -3.857 -14.875 -5.305 1 89.75 35 TRP B CA 1
ATOM 799 C C . TRP B 1 35 ? -4.473 -14.922 -3.91 1 89.75 35 TRP B C 1
ATOM 801 O O . TRP B 1 35 ? -4.855 -13.891 -3.355 1 89.75 35 TRP B O 1
ATOM 811 N N . PRO B 1 36 ? -4.574 -16.109 -3.234 1 91.94 36 PRO B N 1
ATOM 812 C CA . PRO B 1 36 ? -5.191 -16.094 -1.905 1 91.94 36 PRO B CA 1
ATOM 813 C C . PRO B 1 36 ? -4.402 -15.25 -0.902 1 91.94 36 PRO B C 1
ATOM 815 O O . PRO B 1 36 ? -4.992 -14.547 -0.081 1 91.94 36 PRO B O 1
ATOM 818 N N . ASN B 1 37 ? -3.074 -15.344 -0.957 1 92.69 37 ASN B N 1
ATOM 819 C CA . ASN B 1 37 ? -2.23 -14.539 -0.082 1 92.69 37 ASN B CA 1
ATOM 820 C C . ASN B 1 37 ? -2.26 -13.062 -0.481 1 92.69 37 ASN B C 1
ATOM 822 O O . ASN B 1 37 ? -2.229 -12.18 0.38 1 92.69 37 ASN B O 1
ATOM 826 N N . LYS B 1 38 ? -2.352 -12.844 -1.805 1 95.12 38 LYS B N 1
ATOM 827 C CA . LYS B 1 38 ? -2.465 -11.477 -2.295 1 95.12 38 LYS B CA 1
ATOM 828 C C . LYS B 1 38 ? -3.76 -10.82 -1.818 1 95.12 38 LYS B C 1
ATOM 830 O O . LYS B 1 38 ? -3.752 -9.68 -1.362 1 95.12 38 LYS B O 1
ATOM 835 N N . LEU B 1 39 ? -4.852 -11.57 -1.888 1 96.31 39 LEU B N 1
ATOM 836 C CA . LEU B 1 39 ? -6.141 -11.062 -1.437 1 96.31 39 LEU B CA 1
ATOM 837 C C . LEU B 1 39 ? -6.109 -10.742 0.054 1 96.31 39 LEU B C 1
ATOM 839 O O . LEU B 1 39 ? -6.582 -9.688 0.479 1 96.31 39 LEU B O 1
ATOM 843 N N . LEU B 1 40 ? -5.562 -11.57 0.786 1 96.69 40 LEU B N 1
ATOM 844 C CA . LEU B 1 40 ? -5.449 -11.352 2.223 1 96.69 40 LEU B CA 1
ATOM 845 C C . LEU B 1 40 ? -4.547 -10.156 2.523 1 96.69 40 LEU B C 1
ATOM 847 O O . LEU B 1 40 ? -4.867 -9.336 3.387 1 96.69 40 LEU B O 1
ATOM 851 N N . CYS B 1 41 ? -3.445 -10.016 1.867 1 97.75 41 CYS B N 1
ATOM 852 C CA . CYS B 1 41 ? -2.545 -8.875 2.018 1 97.75 41 CYS B CA 1
ATOM 853 C C . CYS B 1 41 ? -3.273 -7.562 1.751 1 97.75 41 CYS B C 1
ATOM 855 O O . CYS B 1 41 ? -3.176 -6.621 2.541 1 97.75 41 CYS B O 1
ATOM 857 N N . ARG B 1 42 ? -4.066 -7.488 0.63 1 98 42 ARG B N 1
ATOM 858 C CA . ARG B 1 42 ? -4.832 -6.297 0.274 1 98 42 ARG B CA 1
ATOM 859 C C . ARG B 1 42 ? -5.82 -5.93 1.378 1 98 42 ARG B C 1
ATOM 861 O O . ARG B 1 42 ? -5.949 -4.758 1.735 1 98 42 ARG B O 1
ATOM 868 N N . MET B 1 43 ? -6.52 -6.898 1.944 1 98.25 43 MET B N 1
ATOM 869 C CA . MET B 1 43 ? -7.48 -6.668 3.018 1 98.25 43 MET B CA 1
ATOM 870 C C . MET B 1 43 ? -6.789 -6.109 4.258 1 98.25 43 MET B C 1
ATOM 872 O O . MET B 1 43 ? -7.281 -5.16 4.871 1 98.25 43 MET B O 1
ATOM 876 N N . GLN B 1 44 ? -5.629 -6.586 4.531 1 98.44 44 GLN B N 1
ATOM 877 C CA . GLN B 1 44 ? -4.91 -6.145 5.723 1 98.44 44 GLN B CA 1
ATOM 878 C C . GLN B 1 44 ? -4.305 -4.758 5.516 1 98.44 44 GLN B C 1
ATOM 880 O O . GLN B 1 44 ? -4.266 -3.947 6.445 1 98.44 44 GLN B O 1
ATOM 885 N N . ILE B 1 45 ? -3.857 -4.418 4.316 1 98.81 45 ILE B N 1
ATOM 886 C CA . ILE B 1 45 ? -3.396 -3.072 4.004 1 98.81 45 ILE B CA 1
ATOM 887 C C . ILE B 1 45 ? -4.555 -2.086 4.133 1 98.81 45 ILE B C 1
ATOM 889 O O . ILE B 1 45 ? -4.406 -1.017 4.727 1 98.81 45 ILE B O 1
ATOM 893 N N . GLN B 1 46 ? -5.703 -2.469 3.586 1 98.5 46 GLN B N 1
ATOM 894 C CA . GLN B 1 46 ? -6.883 -1.616 3.686 1 98.5 46 GLN B CA 1
ATOM 895 C C . GLN B 1 46 ? -7.273 -1.384 5.145 1 98.5 46 GLN B C 1
ATOM 897 O O . GLN B 1 46 ? -7.609 -0.263 5.531 1 98.5 46 GLN B O 1
ATOM 902 N N . GLU B 1 47 ? -7.273 -2.369 5.949 1 98.38 47 GLU B N 1
ATOM 903 C CA . GLU B 1 47 ? -7.57 -2.256 7.375 1 98.38 47 GLU B CA 1
ATOM 904 C C . GLU B 1 47 ? -6.57 -1.345 8.078 1 98.38 47 GLU B C 1
ATOM 906 O O . GLU B 1 47 ? -6.949 -0.531 8.922 1 98.38 47 GLU B O 1
ATOM 911 N N . LEU B 1 48 ? -5.312 -1.501 7.793 1 98.19 48 LEU B N 1
ATOM 912 C CA . LEU B 1 48 ? -4.254 -0.682 8.375 1 98.19 48 LEU B CA 1
ATOM 913 C C . LEU B 1 48 ? -4.453 0.79 8.031 1 98.19 48 LEU B C 1
ATOM 915 O O . LEU B 1 48 ? -4.445 1.647 8.914 1 98.19 48 LEU B O 1
ATOM 919 N N . VAL B 1 49 ? -4.652 1.143 6.75 1 98 49 VAL B N 1
ATOM 920 C CA . VAL B 1 49 ? -4.895 2.51 6.305 1 98 49 VAL B CA 1
ATOM 921 C C . VAL B 1 49 ? -6.125 3.074 7.008 1 98 49 VAL B C 1
ATOM 923 O O . VAL B 1 49 ? -6.105 4.207 7.5 1 98 49 VAL B O 1
ATOM 926 N N . TYR B 1 50 ? -7.203 2.291 7.137 1 97.06 50 TYR B N 1
ATOM 927 C CA . TYR B 1 50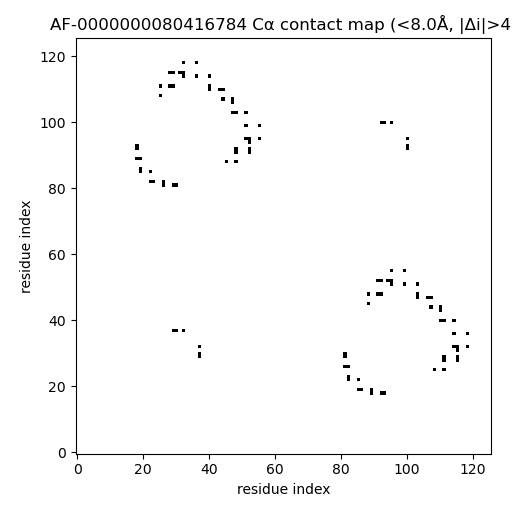 ? -8.422 2.693 7.82 1 97.06 50 TYR B CA 1
ATOM 928 C C . TYR B 1 50 ? -8.133 3.109 9.258 1 97.06 50 TYR B C 1
ATOM 930 O O . TYR B 1 50 ? -8.625 4.137 9.727 1 97.06 50 TYR B O 1
ATOM 938 N N . SER B 1 51 ? -7.367 2.352 9.953 1 96.38 51 SER B N 1
ATOM 939 C CA . SER B 1 51 ? -7.055 2.645 11.352 1 96.38 51 SER B CA 1
ATOM 940 C C . SER B 1 51 ? -6.316 3.971 11.484 1 96.38 51 SER B C 1
ATOM 942 O O . SER B 1 51 ? -6.574 4.738 12.414 1 96.38 51 SER B O 1
ATOM 944 N N . PHE B 1 52 ? -5.402 4.266 10.609 1 95.75 52 PHE B N 1
ATOM 945 C CA . PHE B 1 52 ? -4.641 5.508 10.672 1 95.75 52 PHE B CA 1
ATOM 946 C C . PHE B 1 52 ? -5.539 6.707 10.398 1 95.75 52 PHE B C 1
ATOM 948 O O . PHE B 1 52 ? -5.41 7.746 11.055 1 95.75 52 PHE B O 1
ATOM 955 N N . VAL B 1 53 ? -6.449 6.562 9.469 1 94.56 53 VAL B N 1
ATOM 956 C CA . VAL B 1 53 ? -7.336 7.664 9.109 1 94.56 53 VAL B CA 1
ATOM 957 C C . VAL B 1 53 ? -8.297 7.957 10.258 1 94.56 53 VAL B C 1
ATOM 959 O O . VAL B 1 53 ? -8.57 9.117 10.562 1 94.56 53 VAL B O 1
ATOM 962 N N . THR B 1 54 ? -8.742 6.98 10.977 1 93.31 54 THR B N 1
ATOM 963 C CA . THR B 1 54 ? -9.742 7.168 12.023 1 93.31 54 THR B CA 1
ATOM 964 C C . THR B 1 54 ? -9.07 7.547 13.344 1 93.31 54 THR B C 1
ATOM 966 O O . THR B 1 54 ? -9.656 8.258 14.164 1 93.31 54 THR B O 1
ATOM 969 N N . ASN B 1 55 ? -7.891 7.066 13.594 1 87.25 55 ASN B N 1
ATOM 970 C CA . ASN B 1 55 ? -7.168 7.438 14.805 1 87.25 55 ASN B CA 1
ATOM 971 C C . ASN B 1 55 ? -6.684 8.883 14.75 1 87.25 55 ASN B C 1
ATOM 973 O O . ASN B 1 55 ? -6.609 9.555 15.773 1 87.25 55 ASN B O 1
ATOM 977 N N . THR B 1 56 ? -6.113 9.273 13.664 1 70.12 56 THR B N 1
ATOM 978 C CA . THR B 1 56 ? -5.699 10.664 13.516 1 70.12 56 THR B CA 1
ATOM 979 C C . THR B 1 56 ? -6.867 11.609 13.773 1 70.12 56 THR B C 1
ATOM 981 O O . THR B 1 56 ? -6.699 12.664 14.391 1 70.12 56 THR B O 1
ATOM 984 N N . ARG B 1 57 ? -7.98 11.219 13.344 1 62.94 57 ARG B N 1
ATOM 985 C CA . ARG B 1 57 ? -9.172 12.031 13.578 1 62.94 57 ARG B CA 1
ATOM 986 C C . ARG B 1 57 ? -9.516 12.086 15.062 1 62.94 57 ARG B C 1
ATOM 988 O O . ARG B 1 57 ? -9.961 13.125 15.562 1 62.94 57 ARG B O 1
ATOM 995 N N . ASP B 1 58 ? -9.359 11.023 15.719 1 62.28 58 ASP B N 1
ATOM 996 C CA . ASP B 1 58 ? -9.656 11.008 17.141 1 62.28 58 ASP B CA 1
ATOM 997 C C . ASP B 1 58 ? -8.695 11.906 17.922 1 62.28 58 ASP B C 1
ATOM 999 O O . ASP B 1 58 ? -9.07 12.516 18.922 1 62.28 58 ASP B O 1
ATOM 1003 N N . GLN B 1 59 ? -7.465 11.898 1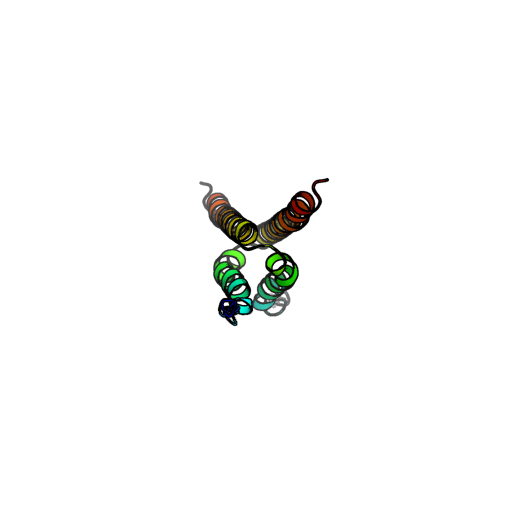7.516 1 58.53 59 GLN B N 1
ATOM 1004 C CA . GLN B 1 59 ? -6.523 12.766 18.219 1 58.53 59 GLN B CA 1
ATOM 1005 C C . GLN B 1 59 ? -6.84 14.234 17.969 1 58.53 59 GLN B C 1
ATOM 1007 O O . GLN B 1 59 ? -6.516 15.102 18.781 1 58.53 59 GLN B O 1
ATOM 1012 N N . ILE B 1 60 ? -7.262 14.508 16.75 1 50.78 60 ILE B N 1
ATOM 1013 C CA . ILE B 1 60 ? -7.594 15.906 16.484 1 50.78 60 ILE B CA 1
ATOM 1014 C C . ILE B 1 60 ? -8.836 16.297 17.281 1 50.78 60 ILE B C 1
ATOM 1016 O O . ILE B 1 60 ? -8.969 17.453 17.719 1 50.78 60 ILE B O 1
ATOM 1020 N N . PHE B 1 61 ? -9.828 15.57 17.438 1 49.31 61 PHE B N 1
ATOM 1021 C CA . PHE B 1 61 ? -11.031 15.945 18.156 1 49.31 61 PHE B CA 1
ATOM 1022 C C . PHE B 1 61 ? -10.922 15.539 19.625 1 49.31 61 PHE B C 1
ATOM 1024 O O . PHE B 1 61 ? -11.938 15.469 20.328 1 49.31 61 PHE B O 1
ATOM 1031 N N . ALA B 1 62 ? -9.727 15.258 20.062 1 48.66 62 ALA B N 1
ATOM 1032 C CA . ALA B 1 62 ? -9.773 15.125 21.516 1 48.66 62 ALA B CA 1
ATOM 1033 C C . ALA B 1 62 ? -10.391 16.359 22.172 1 48.66 62 ALA B C 1
ATOM 1035 O O . ALA B 1 62 ? -10.086 17.484 21.781 1 48.66 62 ALA B O 1
ATOM 1036 N N . PRO B 1 63 ? -11.539 16.125 23.062 1 42.59 63 PRO B N 1
ATOM 1037 C CA . PRO B 1 63 ? -12.125 17.281 23.75 1 42.59 63 PRO B CA 1
ATOM 1038 C C . PRO B 1 63 ? -11.102 18.062 24.562 1 42.59 63 PRO B C 1
ATOM 1040 O O . PRO B 1 63 ? -10.094 17.5 25 1 42.59 63 PRO B O 1
#

Secondary structure (DSSP, 8-state):
------------S--HHHHHHHHHHHHHHHHTS-HHHHHHHHHHHHHHHHHHHHHHHHHHT--/------------S-THHHHHHHHHHHHHHHHTS-HHHHHHHHHHHHHHHHHHHHHHHHHHT--

Sequence (126 aa):
MELLEKTQAPKDPEPINDDISFFNSLLPFVRSLLWPNKLLCRMQIQELVYSFVTNTRDQIFAPMELLEKTQAPKDPEPINDDISFFNSLLPFVRSLLWPNKLLCRMQIQELVYSFVTNTRDQIFAP

InterPro domains:
  IPR004210 BESS motif [PF02944] (18-50)
  IPR004210 BESS motif [PS51031] (16-55)

Foldseek 3Di:
DDDPPCVVPPPPCDPPVVVVVVVVVCCVVLVVDDDVVSVVVVVVVVVVVVVVVVVVVCVVPPD/DDPVPCVVPPPPPDCPVVVVVVVVVCCVVLVVDDDVVSVVVVVVVVVVVVVVVVVVVCVVPPD